Protein AF-A0A933ESQ9-F1 (afdb_monomer_lite)

Structure (mmCIF, N/CA/C/O backbone):
data_AF-A0A933ESQ9-F1
#
_entry.id   AF-A0A933ESQ9-F1
#
loop_
_atom_site.group_PDB
_atom_site.id
_atom_site.type_symbol
_atom_site.label_atom_id
_atom_site.label_alt_id
_atom_site.label_comp_id
_atom_site.label_asym_id
_atom_site.label_entity_id
_atom_site.label_seq_id
_atom_site.pdbx_PDB_ins_code
_atom_site.Cartn_x
_atom_site.Cartn_y
_atom_site.Cartn_z
_atom_site.occupancy
_atom_site.B_iso_or_equiv
_atom_site.auth_seq_id
_atom_site.auth_comp_id
_atom_site.auth_asym_id
_atom_site.auth_atom_id
_atom_site.pdbx_PDB_model_num
ATOM 1 N N . MET A 1 1 ? -1.234 -0.940 18.998 1.00 89.06 1 MET A N 1
ATOM 2 C CA . MET A 1 1 ? -0.864 0.285 18.235 1.00 89.06 1 MET A CA 1
ATOM 3 C C . MET A 1 1 ? -2.126 1.084 17.921 1.00 89.06 1 MET A C 1
ATOM 5 O O . MET A 1 1 ? -3.193 0.485 17.880 1.00 89.06 1 MET A O 1
ATOM 9 N N . LYS A 1 2 ? -2.046 2.408 17.743 1.00 96.62 2 LYS A N 1
ATOM 10 C CA . LYS A 1 2 ? -3.215 3.278 17.501 1.00 96.62 2 LYS A CA 1
ATOM 11 C C . LYS A 1 2 ? -3.364 3.597 16.015 1.00 96.62 2 LYS A C 1
ATOM 13 O O . LYS A 1 2 ? -2.362 3.728 15.321 1.00 96.62 2 LYS A O 1
ATOM 18 N N . CYS A 1 3 ? -4.595 3.685 15.520 1.00 96.81 3 CYS A N 1
ATOM 19 C CA . CYS A 1 3 ? -4.877 4.079 14.147 1.00 96.81 3 CYS A CA 1
ATOM 20 C C . CYS A 1 3 ? -4.497 5.540 13.935 1.00 96.81 3 CYS A C 1
ATOM 22 O O . CYS A 1 3 ? -4.916 6.405 14.698 1.00 96.81 3 CYS A O 1
ATOM 24 N N . TRP A 1 4 ? -3.763 5.795 12.853 1.00 95.81 4 TRP A N 1
ATOM 25 C CA . TRP A 1 4 ? -3.315 7.128 12.464 1.00 95.81 4 TRP A CA 1
ATOM 26 C C . TRP A 1 4 ? -4.465 8.123 12.249 1.00 95.81 4 TRP A C 1
ATOM 28 O O . TRP A 1 4 ? -4.280 9.318 12.434 1.00 95.81 4 TRP A O 1
ATOM 38 N N . PHE A 1 5 ? -5.645 7.641 11.851 1.00 95.25 5 PHE A N 1
ATOM 39 C CA . PHE A 1 5 ? -6.762 8.497 11.446 1.00 95.25 5 PHE A CA 1
ATOM 40 C C . PHE A 1 5 ? -7.796 8.757 12.545 1.00 95.25 5 PHE A C 1
ATOM 42 O O . PHE A 1 5 ? -8.526 9.736 12.454 1.00 95.25 5 PHE A O 1
ATOM 49 N N . CYS A 1 6 ? -7.912 7.889 13.555 1.00 95.56 6 CYS A N 1
ATOM 50 C CA . CYS A 1 6 ? -8.995 8.013 14.540 1.00 95.56 6 CYS A CA 1
ATOM 51 C C . CYS A 1 6 ? -8.684 7.486 15.945 1.00 95.56 6 CYS A C 1
ATOM 53 O O . CYS A 1 6 ? -9.616 7.244 16.703 1.00 95.56 6 CYS A O 1
ATOM 55 N N . GLU A 1 7 ? -7.416 7.227 16.283 1.00 94.44 7 GLU A N 1
ATOM 56 C CA . GLU A 1 7 ? -6.973 6.782 17.624 1.00 94.44 7 GLU A CA 1
ATOM 57 C C . GLU A 1 7 ? -7.619 5.487 18.167 1.00 94.44 7 GLU A C 1
ATOM 59 O O . GLU A 1 7 ? -7.319 5.024 19.274 1.00 94.44 7 GLU A O 1
ATOM 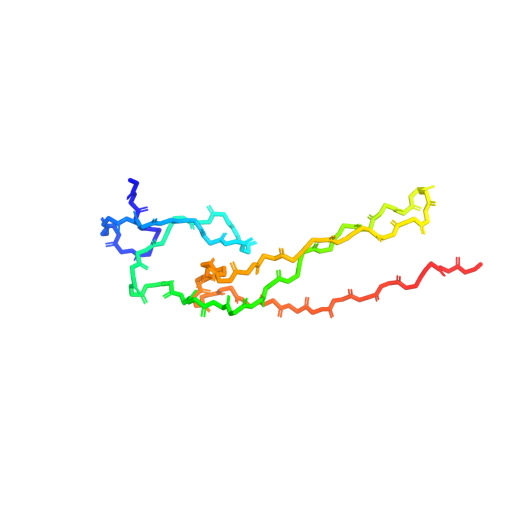64 N N . SER A 1 8 ? -8.472 4.832 17.381 1.00 96.81 8 SER A N 1
ATOM 65 C CA . SER A 1 8 ? -8.925 3.473 17.651 1.00 96.81 8 SER A CA 1
ATOM 66 C C . SER A 1 8 ? -7.746 2.504 17.607 1.00 96.81 8 SER A C 1
ATOM 68 O O . SER A 1 8 ? -6.652 2.824 17.134 1.00 96.81 8 SER A O 1
ATOM 70 N N . GLU A 1 9 ? -7.937 1.299 18.125 1.00 97.50 9 GLU A N 1
ATOM 71 C CA . GLU A 1 9 ? -6.904 0.279 18.029 1.00 97.50 9 GLU A CA 1
ATOM 72 C C . GLU A 1 9 ? -6.665 -0.112 16.562 1.00 97.50 9 GLU A C 1
ATOM 74 O O . GLU A 1 9 ? -7.585 -0.464 15.819 1.00 97.50 9 GLU A O 1
ATOM 79 N N . ALA A 1 10 ? -5.413 0.005 16.122 1.00 96.31 10 ALA A N 1
ATOM 80 C CA . ALA A 1 10 ? -5.014 -0.389 14.782 1.00 96.31 10 ALA A CA 1
ATOM 81 C C . ALA A 1 10 ? -4.795 -1.901 14.719 1.00 96.31 10 ALA A C 1
ATOM 83 O O . ALA A 1 10 ? -4.198 -2.492 15.617 1.00 96.31 10 ALA A O 1
ATOM 84 N N . ARG A 1 11 ? -5.246 -2.504 13.617 1.00 90.81 11 ARG A N 1
ATOM 85 C CA . ARG A 1 11 ? -5.084 -3.938 13.346 1.00 90.81 11 ARG A CA 1
ATOM 86 C C . ARG A 1 11 ? -3.789 -4.270 12.621 1.00 90.81 11 ARG A C 1
ATOM 88 O O . ARG A 1 11 ? -3.352 -5.411 12.657 1.00 90.81 11 ARG A O 1
ATOM 95 N N . GLY A 1 12 ? -3.198 -3.296 11.941 1.00 93.75 12 GLY A N 1
ATOM 96 C CA . GLY A 1 12 ? -1.977 -3.513 11.188 1.00 93.75 12 GLY A CA 1
ATOM 97 C C . GLY A 1 12 ? -1.459 -2.243 10.543 1.00 93.75 12 GLY A C 1
ATOM 98 O O . GLY A 1 12 ? -1.878 -1.130 10.876 1.00 93.75 12 GLY A O 1
ATOM 99 N N . VAL A 1 13 ? -0.530 -2.435 9.616 1.00 94.94 13 VAL A N 1
ATOM 100 C CA . VAL A 1 13 ? 0.185 -1.373 8.916 1.00 94.94 13 VAL A CA 1
ATOM 101 C C . VAL A 1 13 ? -0.227 -1.361 7.449 1.00 94.94 13 VAL A C 1
ATOM 103 O O . VAL A 1 13 ? -0.293 -2.407 6.811 1.00 94.94 13 VAL A O 1
ATOM 106 N N . CYS A 1 14 ? -0.490 -0.172 6.911 1.00 93.94 14 CYS A N 1
ATOM 107 C CA . CYS A 1 14 ? -0.715 0.026 5.487 1.00 93.94 14 CYS A CA 1
ATOM 108 C C . CYS A 1 14 ? 0.542 -0.365 4.692 1.00 93.94 14 CYS A C 1
ATOM 110 O O . CYS A 1 14 ? 1.584 0.275 4.848 1.00 93.94 14 CYS A O 1
ATOM 112 N N . ALA A 1 15 ? 0.424 -1.346 3.797 1.00 92.56 15 ALA A N 1
ATOM 113 C CA . ALA A 1 15 ? 1.513 -1.847 2.957 1.00 92.56 15 ALA A CA 1
ATOM 114 C C . ALA A 1 15 ? 2.119 -0.771 2.033 1.00 92.56 15 ALA A C 1
ATOM 116 O O . ALA A 1 15 ? 3.262 -0.892 1.609 1.00 92.56 15 ALA A O 1
ATOM 117 N N . ALA A 1 16 ? 1.368 0.296 1.745 1.00 91.38 16 ALA A N 1
ATOM 118 C CA . ALA A 1 16 ? 1.805 1.387 0.880 1.00 91.38 16 ALA A CA 1
ATOM 119 C C . ALA A 1 16 ? 2.621 2.474 1.597 1.00 91.38 16 ALA A C 1
ATOM 121 O O . ALA A 1 16 ? 3.592 2.975 1.045 1.00 91.38 16 ALA A O 1
ATOM 122 N N . CYS A 1 17 ? 2.203 2.894 2.796 1.00 91.88 17 CYS A N 1
ATOM 123 C CA . CYS A 1 17 ? 2.746 4.094 3.452 1.00 91.88 17 CYS A CA 1
ATOM 124 C C . CYS A 1 17 ? 3.251 3.875 4.879 1.00 91.88 17 CYS A C 1
ATOM 126 O O . CYS A 1 17 ? 3.669 4.834 5.523 1.00 91.88 17 CYS A O 1
ATOM 128 N N . GLY A 1 18 ? 3.161 2.657 5.417 1.00 92.75 18 GLY A N 1
ATOM 129 C CA . GLY A 1 18 ? 3.673 2.344 6.752 1.00 92.75 18 GLY A CA 1
ATOM 130 C C . GLY A 1 18 ? 2.819 2.854 7.921 1.00 92.75 18 GLY A C 1
ATOM 131 O O . GLY A 1 18 ? 3.176 2.636 9.076 1.00 92.75 18 GLY A O 1
ATOM 132 N N . ARG A 1 19 ? 1.672 3.502 7.672 1.00 95.31 19 ARG A N 1
ATOM 133 C CA . ARG A 1 19 ? 0.788 3.992 8.746 1.00 95.31 19 ARG A CA 1
ATOM 134 C C . ARG A 1 19 ? -0.038 2.878 9.385 1.00 95.31 19 ARG A C 1
ATOM 136 O O . ARG A 1 19 ? -0.576 2.012 8.699 1.00 95.31 19 ARG A O 1
ATOM 143 N N . ALA A 1 20 ? -0.210 2.973 10.699 1.00 96.56 20 ALA A N 1
ATOM 144 C CA . ALA A 1 20 ? -1.096 2.134 11.495 1.00 96.56 20 ALA A CA 1
ATOM 145 C C . ALA A 1 20 ? -2.578 2.390 11.166 1.00 96.56 20 ALA A C 1
ATOM 147 O O . ALA A 1 20 ? -3.033 3.534 11.247 1.00 96.56 20 ALA A O 1
ATOM 148 N N . VAL A 1 21 ? -3.361 1.354 10.850 1.00 96.06 21 VAL A N 1
ATOM 149 C CA . VAL A 1 21 ? -4.777 1.507 10.462 1.00 96.06 21 VAL A CA 1
ATOM 150 C C . VAL A 1 21 ? -5.715 0.502 11.137 1.00 96.06 21 VAL A C 1
ATOM 152 O O . VAL A 1 21 ? -5.360 -0.652 11.382 1.00 96.06 21 VAL A O 1
ATOM 155 N N . CYS A 1 22 ? -6.919 0.966 11.485 1.00 95.62 22 CYS A N 1
ATOM 156 C CA . CYS A 1 22 ? -8.014 0.146 12.009 1.00 95.62 22 CYS A CA 1
ATOM 157 C C . CYS A 1 22 ? -8.895 -0.400 10.876 1.00 95.62 22 CYS A C 1
ATOM 159 O O . CYS A 1 22 ? -8.688 -0.079 9.711 1.00 95.62 22 CYS A O 1
ATOM 161 N N . HIS A 1 23 ? -9.916 -1.186 11.223 1.00 92.50 23 HIS A N 1
ATOM 162 C CA . HIS A 1 23 ? -10.811 -1.832 10.253 1.00 92.50 23 HIS A CA 1
ATOM 163 C C . HIS A 1 23 ? -11.579 -0.862 9.350 1.00 92.50 23 HIS A C 1
ATOM 165 O O . HIS A 1 23 ? -11.920 -1.205 8.227 1.00 92.50 23 HIS A O 1
ATOM 171 N N . GLN A 1 24 ? -11.877 0.333 9.858 1.00 94.50 24 GLN A N 1
ATOM 172 C CA . GLN A 1 24 ? -12.646 1.337 9.129 1.00 94.50 24 GLN A CA 1
ATOM 173 C C . GLN A 1 24 ? -11.778 2.106 8.129 1.00 94.50 24 GLN A C 1
ATOM 175 O O . GLN A 1 24 ? -12.248 2.478 7.061 1.00 94.50 24 GLN A O 1
ATOM 180 N N . HIS A 1 25 ? -10.506 2.330 8.467 1.00 94.88 25 HIS A N 1
ATOM 181 C CA . HIS A 1 25 ? -9.569 3.095 7.640 1.00 94.88 25 HIS A CA 1
ATOM 182 C C . HIS A 1 25 ? -8.641 2.211 6.804 1.00 94.88 25 HIS A C 1
ATOM 184 O O . HIS A 1 25 ? -7.691 2.710 6.195 1.00 94.88 25 HIS A O 1
ATOM 190 N N . ALA A 1 26 ? -8.893 0.905 6.793 1.00 92.25 26 ALA A N 1
ATOM 191 C CA . ALA A 1 26 ? -8.135 -0.069 6.038 1.00 92.25 26 ALA A CA 1
ATOM 192 C C . ALA A 1 26 ? -9.042 -0.850 5.090 1.00 92.25 26 ALA A C 1
ATOM 194 O O . ALA A 1 26 ? -10.145 -1.252 5.447 1.00 92.25 26 ALA A O 1
ATOM 195 N N . HIS A 1 27 ? -8.520 -1.119 3.903 1.00 91.25 27 HIS A N 1
ATOM 196 C CA . HIS A 1 27 ? -9.098 -1.998 2.901 1.00 91.25 27 HIS A CA 1
ATOM 197 C C . HIS A 1 27 ? -8.147 -3.165 2.667 1.00 91.25 27 HIS A C 1
ATOM 199 O O . HIS A 1 27 ? -6.925 -3.001 2.729 1.00 91.25 27 HIS A O 1
ATOM 205 N N . ILE A 1 28 ? -8.712 -4.337 2.399 1.00 92.00 28 ILE A N 1
ATOM 206 C CA . ILE A 1 28 ? -7.942 -5.496 1.961 1.00 92.00 28 ILE A CA 1
ATOM 207 C C . ILE A 1 28 ? -7.902 -5.478 0.440 1.00 92.00 28 ILE A C 1
ATOM 209 O O . ILE A 1 28 ? -8.943 -5.416 -0.210 1.00 92.00 28 ILE A O 1
ATOM 213 N N . HIS A 1 29 ? -6.695 -5.511 -0.110 1.00 89.25 29 HIS A N 1
ATOM 214 C CA . HIS A 1 29 ? -6.461 -5.676 -1.537 1.00 89.25 29 HIS A CA 1
ATOM 215 C C . HIS A 1 29 ? -5.924 -7.075 -1.802 1.00 89.25 29 HIS A C 1
ATOM 217 O O . HIS A 1 29 ? -4.954 -7.490 -1.166 1.00 89.25 29 HIS A O 1
ATOM 223 N N . ASP A 1 30 ? -6.507 -7.768 -2.778 1.00 90.06 30 ASP A N 1
ATOM 224 C CA . ASP A 1 30 ? -6.138 -9.149 -3.111 1.00 90.06 30 ASP A CA 1
ATOM 225 C C . ASP A 1 30 ? -4.661 -9.283 -3.477 1.00 90.06 30 ASP A C 1
ATOM 227 O O . ASP A 1 30 ? -3.998 -10.225 -3.043 1.00 90.06 30 ASP A O 1
ATOM 231 N N . ARG A 1 31 ? -4.132 -8.307 -4.221 1.00 90.94 31 ARG A N 1
ATOM 232 C CA . ARG A 1 31 ? -2.727 -8.241 -4.614 1.00 90.94 31 ARG A CA 1
ATOM 233 C C . ARG A 1 31 ? -2.246 -6.796 -4.689 1.00 90.94 31 ARG A C 1
ATOM 235 O O . ARG A 1 31 ? -2.905 -5.943 -5.281 1.00 90.94 31 ARG A O 1
ATOM 242 N N . MET A 1 32 ? -1.070 -6.549 -4.129 1.00 89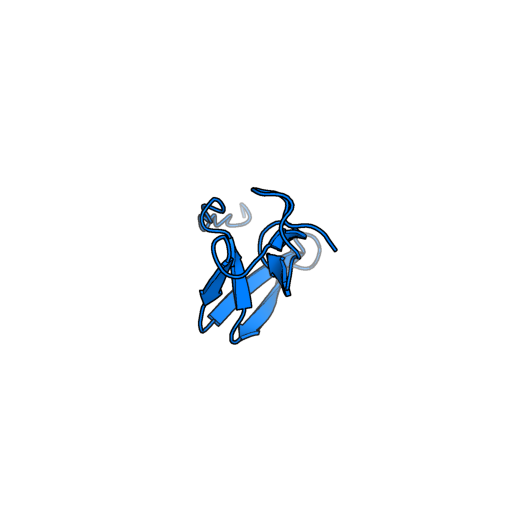.88 32 MET A N 1
ATOM 243 C CA . MET A 1 32 ? -0.322 -5.304 -4.260 1.00 89.88 32 MET A CA 1
ATOM 244 C C . MET A 1 32 ? 1.127 -5.624 -4.625 1.00 89.88 32 MET A C 1
ATOM 246 O O . MET A 1 32 ? 1.803 -6.333 -3.891 1.00 89.88 32 MET A O 1
ATOM 250 N N . THR A 1 33 ? 1.616 -5.083 -5.735 1.00 89.50 33 THR A N 1
ATOM 251 C CA . THR A 1 33 ? 3.001 -5.280 -6.182 1.00 89.50 33 THR A CA 1
ATOM 252 C C . THR A 1 33 ? 3.861 -4.104 -5.739 1.00 89.50 33 THR A C 1
ATOM 254 O O . THR A 1 33 ? 3.513 -2.951 -5.998 1.00 89.50 33 THR A O 1
ATOM 257 N N . ILE A 1 34 ? 4.991 -4.385 -5.092 1.00 85.44 34 ILE A N 1
ATOM 258 C CA . ILE A 1 34 ? 5.990 -3.375 -4.737 1.00 85.44 34 ILE A CA 1
ATOM 259 C C . ILE A 1 34 ? 7.248 -3.661 -5.545 1.00 85.44 34 ILE A C 1
ATOM 261 O O . ILE A 1 34 ? 7.862 -4.722 -5.427 1.00 85.44 34 ILE A O 1
ATOM 265 N N . THR A 1 35 ? 7.615 -2.694 -6.378 1.00 86.19 35 THR A N 1
ATOM 266 C CA . THR A 1 35 ? 8.747 -2.804 -7.296 1.00 86.19 35 THR A CA 1
ATOM 267 C C . THR A 1 35 ? 9.918 -1.986 -6.774 1.00 86.19 35 THR A C 1
ATOM 269 O O . THR A 1 35 ? 9.754 -0.842 -6.351 1.00 86.19 35 THR A O 1
ATOM 272 N N . LYS A 1 36 ? 11.113 -2.565 -6.835 1.00 83.81 36 LYS A N 1
ATOM 273 C CA . LYS A 1 36 ? 12.389 -1.901 -6.605 1.00 83.81 36 LYS A CA 1
ATOM 274 C C . LYS A 1 36 ? 13.241 -2.065 -7.859 1.00 83.81 36 LYS A C 1
ATOM 276 O O . LYS A 1 36 ? 13.688 -3.164 -8.177 1.00 83.81 36 LYS A O 1
ATOM 281 N N . SER A 1 37 ? 13.501 -0.956 -8.534 1.00 79.19 37 SER A N 1
ATOM 282 C CA . SER A 1 37 ? 14.474 -0.912 -9.622 1.00 79.19 37 SER A CA 1
ATOM 283 C C . SER A 1 37 ? 15.834 -0.509 -9.069 1.00 79.19 37 SER A C 1
ATOM 285 O O . SER A 1 37 ? 15.947 0.516 -8.397 1.00 79.19 37 SER A O 1
ATOM 287 N N . ASP A 1 38 ? 16.856 -1.317 -9.337 1.00 77.38 38 ASP A N 1
ATOM 288 C CA . ASP A 1 38 ? 18.250 -0.951 -9.112 1.00 77.38 38 ASP A CA 1
ATOM 289 C C . ASP A 1 38 ? 18.836 -0.445 -10.434 1.00 77.38 38 ASP A C 1
ATOM 291 O O . ASP A 1 38 ? 19.171 -1.209 -11.342 1.00 77.38 38 ASP A O 1
ATOM 295 N N . THR A 1 39 ? 18.937 0.878 -10.545 1.00 71.00 39 THR A N 1
ATOM 296 C CA . THR A 1 39 ? 19.430 1.552 -11.751 1.00 71.00 39 THR A CA 1
ATOM 297 C C . THR A 1 39 ? 20.920 1.324 -12.003 1.00 71.00 39 THR A C 1
ATOM 299 O O . THR A 1 39 ? 21.384 1.627 -13.097 1.00 71.00 39 THR A O 1
ATOM 302 N N . CYS A 1 40 ? 21.676 0.801 -11.031 1.00 73.12 40 CYS A N 1
ATOM 303 C CA . CYS A 1 40 ? 23.111 0.545 -11.175 1.00 73.12 40 CYS A CA 1
ATOM 304 C C . CYS A 1 40 ? 23.405 -0.822 -11.804 1.00 73.12 40 CYS A C 1
ATOM 306 O O . CYS A 1 40 ? 24.437 -0.989 -12.448 1.00 73.12 40 CYS A O 1
ATOM 308 N N . THR A 1 41 ? 22.519 -1.802 -11.613 1.00 76.75 41 THR A N 1
ATOM 309 C CA . THR A 1 41 ? 22.710 -3.178 -12.105 1.00 76.75 41 THR A CA 1
ATOM 310 C C . THR A 1 41 ? 21.823 -3.519 -13.302 1.00 76.75 41 THR A C 1
ATOM 312 O O . THR A 1 41 ? 22.043 -4.542 -13.946 1.00 76.75 41 THR A O 1
ATOM 315 N N . GLY A 1 42 ? 20.835 -2.674 -13.620 1.00 75.88 42 GLY A N 1
ATOM 316 C CA . GLY A 1 42 ? 19.882 -2.911 -14.709 1.00 75.88 42 GLY A CA 1
ATOM 317 C C . GLY A 1 42 ? 18.803 -3.945 -14.368 1.00 75.88 42 GLY A C 1
ATOM 318 O O . GLY A 1 42 ? 18.043 -4.343 -15.248 1.00 75.88 42 GLY A O 1
ATOM 319 N N . TYR A 1 43 ? 18.717 -4.372 -13.104 1.00 78.31 43 TYR A N 1
ATOM 320 C CA . TYR A 1 43 ? 17.688 -5.292 -12.630 1.00 78.31 43 TYR A CA 1
ATOM 321 C C . TYR A 1 43 ? 16.527 -4.540 -11.977 1.00 78.31 43 TYR A C 1
ATOM 323 O O . TYR A 1 43 ? 16.703 -3.666 -11.124 1.00 78.31 43 TYR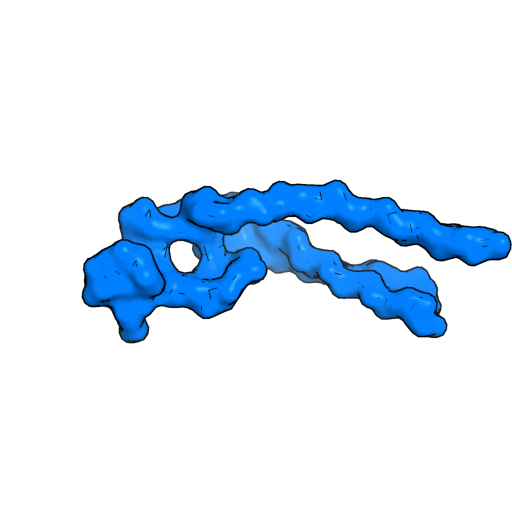 A O 1
ATOM 331 N N . THR A 1 44 ? 15.313 -4.961 -12.322 1.00 82.50 44 THR A N 1
ATOM 332 C CA . THR A 1 44 ? 14.101 -4.608 -11.589 1.00 82.50 44 THR A CA 1
ATOM 333 C C . THR A 1 44 ? 13.613 -5.833 -10.833 1.00 82.50 44 THR A C 1
ATOM 335 O O . THR A 1 44 ? 13.246 -6.842 -11.433 1.00 82.50 44 THR A O 1
ATOM 338 N N . SER A 1 45 ? 13.588 -5.725 -9.509 1.00 84.56 45 SER A N 1
ATOM 339 C CA . SER A 1 45 ? 13.016 -6.733 -8.623 1.00 84.56 45 SER A CA 1
ATOM 340 C C . SER A 1 45 ? 11.647 -6.267 -8.155 1.00 84.56 45 SER A C 1
ATOM 342 O O . SER A 1 45 ? 11.434 -5.085 -7.899 1.00 84.56 45 SER A O 1
ATOM 344 N N . TYR A 1 46 ? 10.711 -7.189 -7.991 1.00 88.12 46 TYR A N 1
ATOM 345 C CA . TYR A 1 46 ? 9.420 -6.896 -7.383 1.00 88.12 46 TYR A CA 1
ATOM 346 C C . TYR A 1 46 ? 9.0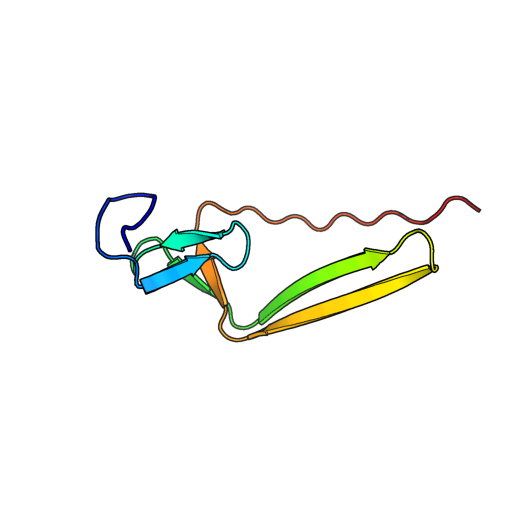29 -8.018 -6.435 1.00 88.12 46 TYR A C 1
ATOM 348 O O . TYR A 1 46 ? 9.519 -9.143 -6.543 1.00 88.12 46 TYR A O 1
ATOM 356 N N . TYR A 1 47 ? 8.140 -7.706 -5.503 1.00 89.19 47 TYR A N 1
ATOM 357 C CA . TYR A 1 47 ? 7.428 -8.719 -4.742 1.00 89.19 47 TYR A CA 1
ATOM 358 C C . TYR A 1 47 ? 5.943 -8.382 -4.696 1.00 89.19 47 TYR A C 1
ATOM 360 O O . TYR A 1 47 ? 5.543 -7.214 -4.690 1.00 89.19 47 TYR A O 1
ATOM 368 N N . ASP A 1 48 ? 5.130 -9.431 -4.676 1.00 92.19 48 ASP A N 1
ATOM 369 C CA . ASP A 1 48 ? 3.690 -9.334 -4.513 1.00 92.19 48 ASP A CA 1
ATOM 370 C C . ASP A 1 48 ? 3.311 -9.538 -3.052 1.00 92.19 48 ASP A C 1
ATOM 372 O O . ASP A 1 48 ? 3.754 -10.478 -2.391 1.00 92.19 48 ASP A O 1
ATOM 376 N N . VAL A 1 49 ? 2.451 -8.657 -2.565 1.00 89.44 49 VAL A N 1
ATOM 377 C CA . VAL A 1 49 ? 1.813 -8.746 -1.261 1.00 89.44 49 VAL A CA 1
ATOM 378 C C . VAL A 1 49 ? 0.363 -9.139 -1.493 1.00 89.44 49 VAL A C 1
ATOM 380 O O . VAL A 1 49 ? -0.419 -8.372 -2.057 1.00 89.44 49 VAL A O 1
ATOM 383 N N . TYR A 1 50 ? 0.006 -10.344 -1.066 1.00 92.00 50 TYR A N 1
ATOM 384 C CA . TYR A 1 50 ? -1.359 -10.853 -1.156 1.00 92.00 50 TYR A CA 1
ATOM 385 C C . TYR A 1 50 ? -2.168 -10.471 0.078 1.00 92.00 50 TYR A C 1
ATOM 387 O O . TYR A 1 50 ? -1.615 -10.373 1.175 1.00 92.00 50 TYR A O 1
ATOM 395 N N . SER A 1 51 ? -3.470 -10.241 -0.110 1.00 92.50 51 SER A N 1
ATOM 396 C CA . SER A 1 51 ? -4.391 -9.823 0.962 1.00 92.50 51 SER A CA 1
ATOM 397 C C . SER A 1 51 ? -3.840 -8.647 1.783 1.00 92.50 51 SER A C 1
ATOM 399 O O . SER A 1 51 ? -3.919 -8.607 3.011 1.00 92.50 51 SER A O 1
ATOM 401 N N . SER A 1 52 ? -3.231 -7.692 1.081 1.00 92.25 52 SER A N 1
ATOM 402 C CA . SER A 1 52 ? -2.517 -6.568 1.676 1.00 92.25 52 SER A CA 1
ATOM 403 C C . SER A 1 52 ? -3.478 -5.571 2.323 1.00 92.25 52 SER A C 1
ATOM 405 O O . SER A 1 52 ? -4.527 -5.235 1.772 1.00 92.25 52 SER A O 1
ATOM 407 N N . LEU A 1 53 ? -3.095 -5.065 3.495 1.00 93.06 53 LEU A N 1
ATOM 408 C CA . LEU A 1 53 ? -3.811 -3.997 4.181 1.00 93.06 53 LEU A CA 1
ATOM 409 C C . LEU A 1 53 ? -3.390 -2.648 3.583 1.00 93.06 53 LEU A C 1
ATOM 411 O O . LEU A 1 53 ? -2.215 -2.288 3.649 1.00 93.06 53 LEU A O 1
ATOM 415 N N . LYS A 1 54 ? -4.325 -1.870 3.036 1.00 93.00 54 LYS A N 1
ATOM 416 C CA . LYS A 1 54 ? -4.055 -0.543 2.459 1.00 93.00 54 LYS A CA 1
ATOM 417 C C . LYS A 1 54 ? -5.057 0.483 2.978 1.00 93.00 54 LYS A C 1
ATOM 419 O O . LYS A 1 54 ? -6.252 0.221 3.024 1.00 93.00 54 LYS A O 1
ATOM 424 N N . CYS A 1 55 ? -4.594 1.673 3.347 1.00 93.88 55 CYS A N 1
ATOM 425 C CA . CYS A 1 55 ? -5.492 2.756 3.745 1.00 93.88 55 CYS A CA 1
ATOM 426 C C . CYS A 1 55 ? -6.156 3.438 2.537 1.00 93.88 55 CYS A C 1
ATOM 428 O O . CYS A 1 55 ? -5.543 3.516 1.467 1.00 93.88 55 CYS A O 1
ATOM 430 N N . ALA A 1 56 ? -7.360 3.985 2.734 1.00 88.38 56 ALA A N 1
ATOM 431 C CA . ALA A 1 56 ? -8.127 4.698 1.703 1.00 88.38 56 ALA A CA 1
ATOM 432 C C . ALA A 1 56 ? -7.381 5.915 1.121 1.00 88.38 56 ALA A C 1
ATOM 434 O O . ALA A 1 56 ? -7.436 6.170 -0.078 1.00 88.38 56 ALA A O 1
ATOM 435 N N . GLU A 1 57 ? -6.626 6.622 1.965 1.00 90.25 57 GLU A N 1
ATOM 436 C CA . GLU A 1 57 ? -5.922 7.861 1.605 1.00 90.25 57 GLU A CA 1
ATOM 437 C C . GLU A 1 57 ? -4.737 7.652 0.655 1.00 90.25 57 GLU A C 1
ATOM 439 O O . GLU A 1 57 ? -4.284 8.581 -0.011 1.00 90.25 57 GLU A O 1
ATOM 444 N N . CYS A 1 58 ? -4.188 6.437 0.586 1.00 90.75 58 CYS A N 1
ATOM 445 C CA . CYS A 1 58 ? -3.076 6.166 -0.317 1.00 90.75 58 CYS A CA 1
ATOM 446 C C . CYS A 1 58 ? -3.569 6.116 -1.765 1.00 90.75 58 CYS A C 1
ATOM 448 O O . CYS A 1 58 ? -4.166 5.125 -2.196 1.00 90.75 58 CYS A O 1
ATOM 450 N N . ARG A 1 59 ? -3.239 7.150 -2.537 1.00 86.12 59 ARG A N 1
ATOM 451 C CA . ARG A 1 59 ? -3.309 7.133 -4.000 1.00 86.12 59 ARG A CA 1
ATOM 452 C C . ARG A 1 59 ? -1.962 6.659 -4.534 1.00 86.12 59 ARG A C 1
ATOM 454 O O . ARG A 1 59 ? -0.937 7.252 -4.220 1.00 86.12 59 ARG A O 1
ATOM 461 N N . LEU A 1 60 ? -1.971 5.534 -5.242 1.00 83.00 60 LEU A N 1
ATOM 462 C CA . LEU A 1 60 ? -0.779 4.934 -5.834 1.00 83.00 60 LEU A CA 1
ATO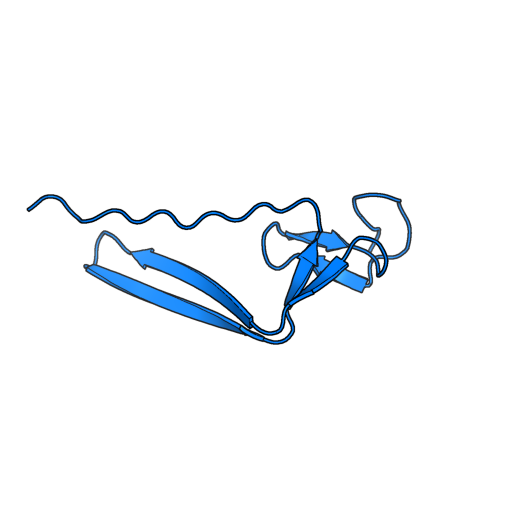M 463 C C . LEU A 1 60 ? -0.880 5.086 -7.344 1.00 83.00 60 LEU A C 1
ATOM 465 O O . LEU A 1 60 ? -1.883 4.679 -7.929 1.00 83.00 60 LEU A O 1
ATOM 469 N N . GLU A 1 61 ? 0.156 5.655 -7.944 1.00 83.56 61 GLU A N 1
ATOM 470 C CA . GLU A 1 61 ? 0.284 5.820 -9.387 1.00 83.56 61 GLU A CA 1
ATOM 471 C C . GLU A 1 61 ? 1.514 5.054 -9.866 1.00 83.56 61 GLU A C 1
ATOM 473 O O . GLU A 1 61 ? 2.528 4.974 -9.169 1.00 83.56 61 GLU A O 1
ATOM 478 N N . TRP A 1 62 ? 1.405 4.458 -11.050 1.00 80.12 62 TRP A N 1
ATOM 479 C CA . TRP A 1 62 ? 2.527 3.791 -11.692 1.00 80.12 62 TRP A CA 1
ATOM 480 C C . TRP A 1 62 ? 3.304 4.798 -12.528 1.00 80.12 62 TRP A C 1
ATOM 482 O O . TRP A 1 62 ? 2.766 5.370 -13.473 1.00 80.12 62 TRP A O 1
ATOM 492 N N . THR A 1 63 ? 4.587 4.946 -12.213 1.00 79.81 63 THR A N 1
ATOM 493 C CA . THR A 1 63 ? 5.534 5.711 -13.026 1.00 79.81 63 THR A CA 1
ATOM 494 C C . THR A 1 63 ? 6.575 4.759 -13.591 1.00 79.81 63 THR A C 1
ATOM 496 O O . THR A 1 63 ? 7.042 3.848 -12.908 1.00 79.81 63 THR A O 1
ATOM 499 N N . SER A 1 64 ? 6.936 4.944 -14.856 1.00 78.94 64 SER A N 1
ATOM 500 C CA . SER A 1 64 ? 7.960 4.148 -15.532 1.00 78.94 64 SER A CA 1
ATOM 501 C C . SER A 1 64 ? 9.001 5.076 -16.142 1.00 78.94 64 SER A C 1
ATOM 503 O O . SER A 1 64 ? 8.655 6.050 -16.806 1.00 78.94 64 SER A O 1
ATOM 505 N N . HIS A 1 65 ? 10.275 4.762 -15.920 1.00 74.00 65 HIS A N 1
ATOM 506 C CA . HIS A 1 65 ? 11.401 5.467 -16.520 1.00 74.00 65 HIS A CA 1
ATOM 507 C C . HIS A 1 65 ? 12.197 4.467 -17.351 1.00 74.00 65 HIS A C 1
ATOM 509 O O . HIS A 1 65 ? 12.692 3.477 -16.814 1.00 74.00 65 HIS A O 1
ATOM 515 N N . ALA A 1 66 ? 12.308 4.716 -18.653 1.00 71.50 66 ALA A N 1
ATOM 516 C CA . ALA A 1 66 ? 13.273 4.011 -19.481 1.00 71.50 66 ALA A CA 1
ATOM 517 C C . ALA A 1 66 ? 14.654 4.663 -19.277 1.00 71.50 66 ALA A C 1
ATOM 519 O O . ALA A 1 66 ? 14.732 5.897 -19.275 1.00 71.50 66 ALA A O 1
ATOM 520 N N . PRO A 1 67 ? 15.737 3.888 -19.090 1.00 67.50 67 PRO A N 1
ATOM 521 C CA . PRO A 1 67 ? 17.078 4.453 -19.152 1.00 67.50 67 PRO A CA 1
ATOM 522 C C . PRO A 1 67 ? 17.290 5.066 -20.545 1.00 67.50 67 PRO A C 1
ATOM 524 O O . PRO A 1 67 ? 16.964 4.440 -21.553 1.00 67.50 67 PRO A O 1
ATOM 527 N N .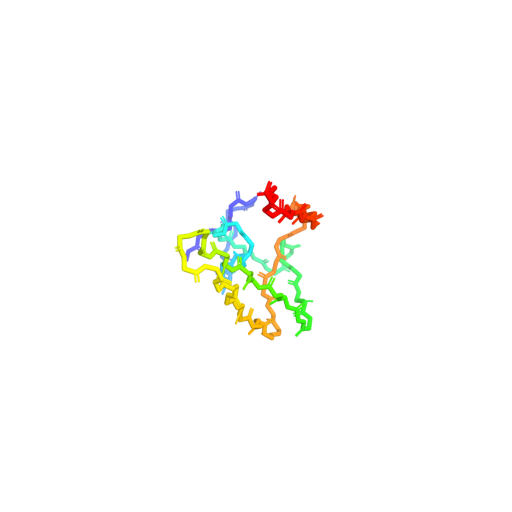 HIS A 1 68 ? 17.781 6.307 -20.601 1.00 64.25 68 HIS A N 1
ATOM 528 C CA . HIS A 1 68 ? 18.210 6.899 -21.869 1.00 64.25 68 HIS A CA 1
ATOM 529 C C . HIS A 1 68 ? 19.441 6.127 -22.358 1.00 64.25 68 HIS A C 1
ATOM 531 O O . HIS A 1 68 ? 20.360 5.894 -21.572 1.00 64.25 68 HIS A O 1
ATOM 537 N N . ALA A 1 69 ? 19.388 5.687 -23.617 1.00 59.84 69 ALA A N 1
ATOM 538 C CA . ALA A 1 69 ? 20.472 4.984 -24.298 1.00 59.84 69 ALA A CA 1
ATOM 539 C C . ALA A 1 69 ? 21.672 5.901 -24.565 1.00 59.84 69 ALA A C 1
ATOM 541 O O . ALA A 1 69 ? 21.443 7.111 -24.797 1.00 59.84 69 ALA A O 1
#

Sequence (69 aa):
MKCWFCESEARGVCAACGRAVCHQHAHIHDRMTITKSDTCTGYTSYYDVYSSLKCAECRLEWTSHAPHA

pLDDT: mean 87.75, std 8.54, range [59.84, 97.5]

Foldseek 3Di:
DAFPPPRHQFPDAAPQPRGGHHPVQWDFDQKDKDWDDDPVPRDIDIDIDGRGIHGPPDDDDDDDDDPDD

Secondary structure (DSSP, 8-state):
-B-TTTSSBP-EE-TTT--EE-TTTEEEEEEEEEEEEETTTTEEEEEEEEEEEEETT--------PPP-

Radius of gyration: 15.18 Å; chains: 1; bounding box: 36×19×42 Å